Protein AF-A0A139M7F2-F1 (afdb_monomer_lite)

Sequence (46 aa):
MFPHEAQLSRKSYYEKHKNQKIGTLPYGYRLAVYFLIDNGYAEAVL

Foldseek 3Di:
DPPPPDPDDPVRVCVVPVPPDLVPDDPVVVVVQVVCVVVVNDDDDD

Structure (mmCIF, N/CA/C/O backbone):
data_AF-A0A139M7F2-F1
#
_entry.id   AF-A0A139M7F2-F1
#
loop_
_atom_site.group_PD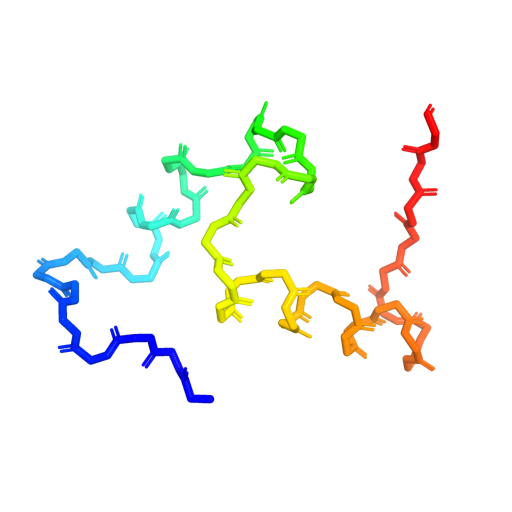B
_atom_site.id
_atom_site.type_symbol
_atom_site.label_atom_id
_atom_site.label_alt_id
_atom_site.label_comp_id
_atom_site.label_asym_id
_atom_site.label_entity_id
_atom_site.label_seq_id
_atom_site.pdbx_PDB_ins_code
_atom_site.Cartn_x
_atom_site.Cartn_y
_atom_site.Cartn_z
_atom_site.occupancy
_atom_site.B_iso_or_equiv
_atom_site.auth_seq_id
_atom_site.auth_comp_id
_atom_site.auth_asym_id
_atom_site.auth_atom_id
_atom_site.pdbx_PDB_model_num
ATOM 1 N N . MET A 1 1 ? 1.460 -5.165 -10.662 1.00 50.53 1 MET A N 1
ATOM 2 C CA . MET A 1 1 ? 2.850 -5.113 -11.170 1.00 50.53 1 MET A CA 1
ATOM 3 C C . MET A 1 1 ? 3.588 -4.063 -10.343 1.00 50.53 1 MET A C 1
ATOM 5 O O . MET A 1 1 ? 3.088 -2.948 -10.260 1.00 50.53 1 MET A O 1
ATOM 9 N N . PHE A 1 2 ? 4.670 -4.417 -9.636 1.00 53.88 2 PHE A N 1
ATOM 10 C CA . PHE A 1 2 ? 5.506 -3.424 -8.935 1.00 53.88 2 PHE A CA 1
ATOM 11 C C . PHE A 1 2 ? 5.998 -2.387 -9.959 1.00 53.88 2 PHE A C 1
ATOM 13 O O . PHE A 1 2 ? 6.304 -2.795 -11.082 1.00 53.88 2 PHE A O 1
ATOM 20 N N . PRO A 1 3 ? 6.053 -1.082 -9.632 1.00 54.06 3 PRO A N 1
ATOM 21 C CA . PRO A 1 3 ? 6.455 -0.078 -10.605 1.00 54.06 3 PRO A CA 1
ATOM 22 C C . PRO A 1 3 ? 7.882 -0.381 -11.063 1.00 54.06 3 PRO A C 1
ATOM 24 O O . PRO A 1 3 ? 8.820 -0.390 -10.265 1.00 54.06 3 PRO A O 1
ATOM 27 N N . HIS A 1 4 ? 8.019 -0.655 -12.359 1.00 53.16 4 HIS A N 1
ATOM 28 C CA . HIS A 1 4 ? 9.267 -1.023 -13.028 1.00 53.16 4 HIS A CA 1
ATOM 29 C C . HIS A 1 4 ? 10.301 0.126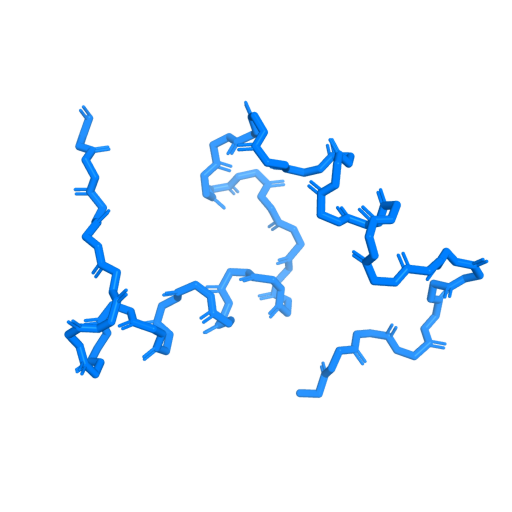 -13.037 1.00 53.16 4 HIS A C 1
ATOM 31 O O . HIS A 1 4 ? 11.424 -0.059 -13.493 1.00 53.16 4 HIS A O 1
ATOM 37 N N . GLU A 1 5 ? 9.921 1.294 -12.507 1.00 49.66 5 GLU A N 1
ATOM 38 C CA . GLU A 1 5 ? 10.677 2.550 -12.498 1.00 49.66 5 GLU A CA 1
ATOM 39 C C . GLU A 1 5 ? 11.548 2.756 -11.249 1.00 49.66 5 GLU A C 1
ATOM 41 O O . GLU A 1 5 ? 12.270 3.745 -11.145 1.00 49.66 5 GLU A O 1
ATOM 46 N N . ALA A 1 6 ? 11.523 1.846 -10.276 1.00 56.81 6 ALA A N 1
ATOM 47 C CA . ALA A 1 6 ? 12.346 2.004 -9.087 1.00 56.81 6 ALA A CA 1
ATOM 48 C C . ALA A 1 6 ? 13.705 1.319 -9.278 1.00 56.81 6 ALA A C 1
ATOM 50 O O . ALA A 1 6 ? 13.833 0.106 -9.151 1.00 56.81 6 ALA A O 1
ATOM 51 N N . GLN A 1 7 ? 14.755 2.125 -9.428 1.00 64.75 7 GLN A N 1
ATOM 52 C CA . GLN A 1 7 ? 16.167 1.757 -9.225 1.00 64.75 7 GLN A CA 1
ATOM 53 C C . GLN A 1 7 ? 16.454 1.199 -7.801 1.00 64.75 7 GLN A C 1
ATOM 55 O O . GLN A 1 7 ? 17.596 0.932 -7.436 1.00 64.75 7 GLN A O 1
ATOM 60 N N . LEU A 1 8 ? 15.417 1.052 -6.969 1.00 65.06 8 LEU A N 1
ATOM 61 C CA . LEU A 1 8 ? 15.450 0.605 -5.586 1.00 65.06 8 LEU A CA 1
ATOM 62 C C . LEU A 1 8 ? 15.070 -0.873 -5.498 1.00 65.06 8 LEU A C 1
ATOM 64 O O . LEU A 1 8 ? 14.083 -1.324 -6.079 1.00 65.06 8 LEU A O 1
ATOM 68 N N . SER A 1 9 ? 15.805 -1.615 -4.671 1.00 79.38 9 SER A N 1
ATOM 69 C CA . SER A 1 9 ? 15.398 -2.966 -4.286 1.00 79.38 9 SER A CA 1
ATOM 70 C C . SER A 1 9 ? 14.020 -2.953 -3.605 1.00 79.38 9 SER A C 1
ATOM 72 O O . SER A 1 9 ? 13.646 -1.973 -2.954 1.00 79.38 9 SER A O 1
ATOM 74 N N . ARG A 1 10 ? 13.280 -4.070 -3.673 1.00 74.88 10 ARG A N 1
ATOM 75 C CA . ARG A 1 10 ? 11.976 -4.215 -2.988 1.00 74.88 10 ARG A CA 1
ATOM 76 C C . ARG A 1 10 ? 12.073 -3.893 -1.494 1.00 74.88 10 ARG A C 1
ATOM 78 O O . ARG A 1 10 ? 11.187 -3.243 -0.952 1.00 74.88 10 ARG A O 1
ATOM 85 N N . LYS A 1 11 ? 13.176 -4.300 -0.851 1.00 80.44 11 LYS A N 1
ATOM 86 C CA . LYS A 1 11 ? 13.459 -4.017 0.563 1.00 80.44 11 LYS A CA 1
ATOM 87 C C . LYS A 1 11 ? 13.601 -2.517 0.809 1.00 80.44 11 LYS A C 1
ATOM 89 O O . LYS A 1 11 ? 12.957 -1.988 1.702 1.00 80.44 11 LYS A O 1
ATOM 94 N N . SER A 1 12 ? 14.391 -1.822 -0.007 1.00 79.75 12 SER A N 1
ATOM 95 C CA . SER A 1 12 ? 14.564 -0.367 0.098 1.00 79.75 12 SER A CA 1
ATOM 96 C C . SER A 1 12 ? 13.250 0.384 -0.136 1.00 79.75 12 SER A C 1
ATOM 98 O O . SER A 1 12 ? 12.976 1.375 0.535 1.00 79.75 12 SER A O 1
ATOM 100 N N . TYR A 1 13 ? 12.422 -0.101 -1.063 1.00 78.50 13 TYR A N 1
ATOM 101 C CA . TYR A 1 13 ? 11.109 0.475 -1.341 1.00 78.50 13 TYR A CA 1
ATOM 102 C C . TYR A 1 13 ? 10.143 0.296 -0.161 1.00 78.50 13 TYR A C 1
ATOM 104 O O . TYR A 1 13 ? 9.488 1.252 0.243 1.00 78.50 13 TYR A O 1
ATOM 112 N N . TYR A 1 14 ? 10.107 -0.898 0.437 1.00 81.38 14 TYR A N 1
ATOM 113 C CA . TYR A 1 14 ? 9.345 -1.160 1.658 1.00 81.38 14 TYR A CA 1
ATOM 114 C C . TYR A 1 14 ? 9.803 -0.258 2.809 1.00 81.38 14 TYR A C 1
ATOM 116 O O . TYR A 1 14 ? 8.991 0.444 3.401 1.00 81.38 14 TYR A O 1
ATOM 124 N N . GLU A 1 15 ? 11.108 -0.196 3.077 1.00 84.75 15 GLU A N 1
ATOM 125 C CA . GLU A 1 15 ? 11.670 0.627 4.155 1.00 84.75 15 GLU A CA 1
ATOM 126 C C . GLU A 1 15 ? 11.338 2.118 4.004 1.00 84.75 15 GLU A C 1
ATOM 128 O O . GLU A 1 15 ? 11.043 2.788 4.992 1.00 84.75 15 GLU A O 1
ATOM 133 N N . LYS A 1 16 ? 11.312 2.632 2.769 1.00 84.38 16 LYS A N 1
ATOM 134 C CA . LYS A 1 16 ? 10.937 4.022 2.474 1.00 84.38 16 LYS A CA 1
ATOM 135 C C . LYS A 1 16 ? 9.471 4.330 2.803 1.00 84.38 16 LYS A C 1
ATOM 137 O O . LYS A 1 16 ? 9.150 5.461 3.164 1.00 84.38 16 LYS A O 1
ATOM 142 N N . HIS A 1 17 ? 8.585 3.349 2.646 1.00 82.38 17 HIS A N 1
ATOM 143 C CA . HIS A 1 17 ? 7.135 3.552 2.644 1.00 82.38 17 HIS A CA 1
ATOM 144 C C . HIS A 1 17 ? 6.401 2.910 3.836 1.00 82.38 17 HIS A C 1
ATOM 146 O O . HIS A 1 17 ? 5.251 3.261 4.082 1.00 82.38 17 HIS A O 1
ATOM 152 N N . LYS A 1 18 ? 7.047 2.035 4.621 1.00 82.69 18 LYS A N 1
ATOM 153 C CA . LYS A 1 18 ? 6.413 1.267 5.713 1.00 82.69 18 LYS A CA 1
ATOM 154 C C . LYS A 1 18 ? 5.769 2.111 6.818 1.00 82.69 18 LYS A C 1
ATOM 156 O O . LYS A 1 18 ? 4.806 1.671 7.424 1.00 82.69 18 LYS A O 1
ATOM 161 N N . ASN A 1 19 ? 6.281 3.318 7.062 1.00 83.81 19 ASN A N 1
ATOM 162 C CA . ASN A 1 19 ? 5.783 4.219 8.111 1.00 83.81 19 ASN A CA 1
ATOM 163 C C . ASN A 1 19 ? 4.843 5.309 7.566 1.00 83.81 19 ASN A C 1
ATOM 165 O O . ASN A 1 19 ? 4.467 6.226 8.294 1.00 83.81 19 ASN A O 1
ATOM 169 N N . GLN A 1 20 ? 4.510 5.269 6.275 1.00 84.25 20 GLN A N 1
ATOM 170 C CA . GLN A 1 20 ? 3.612 6.240 5.659 1.00 84.25 20 GLN A CA 1
ATOM 171 C C . GLN A 1 20 ? 2.165 5.756 5.747 1.00 84.25 20 GLN A C 1
ATOM 173 O O . GLN A 1 20 ? 1.887 4.561 5.651 1.00 84.25 20 GLN A O 1
ATOM 178 N N . LYS A 1 21 ? 1.223 6.694 5.887 1.00 83.88 21 LYS A N 1
ATOM 179 C CA . LYS A 1 21 ? -0.206 6.366 5.846 1.00 83.88 21 LYS A CA 1
ATOM 180 C C . LYS A 1 21 ? -0.550 5.788 4.476 1.00 83.88 21 LYS A C 1
ATOM 182 O O . LYS A 1 21 ? -0.082 6.300 3.462 1.00 83.88 21 LYS A O 1
ATOM 187 N N . ILE A 1 22 ? -1.432 4.789 4.426 1.00 80.69 22 ILE A N 1
ATOM 188 C CA . ILE A 1 22 ? -1.824 4.142 3.161 1.00 80.69 22 ILE A CA 1
ATOM 189 C C . ILE A 1 22 ? -2.271 5.179 2.120 1.00 80.69 22 ILE A C 1
ATOM 191 O O . ILE A 1 22 ? -1.863 5.101 0.966 1.00 80.69 22 ILE A O 1
ATOM 195 N N . GLY A 1 23 ? -3.017 6.210 2.532 1.00 81.25 23 GLY A N 1
ATOM 196 C CA . GLY A 1 23 ? -3.477 7.289 1.650 1.00 81.25 23 GLY A CA 1
ATOM 197 C C . GLY A 1 23 ? -2.368 8.096 0.957 1.00 81.25 23 GLY A C 1
ATOM 198 O O . GLY A 1 23 ? -2.613 8.645 -0.113 1.00 81.25 23 GLY A O 1
ATOM 199 N N . THR A 1 24 ? -1.154 8.134 1.514 1.00 85.12 24 THR A N 1
ATOM 200 C CA . THR A 1 24 ? -0.002 8.853 0.941 1.00 85.12 24 THR A CA 1
ATOM 201 C C . THR A 1 24 ? 0.898 7.953 0.089 1.00 85.12 24 THR A C 1
ATOM 203 O O . THR A 1 24 ? 1.891 8.424 -0.463 1.00 85.12 24 THR A O 1
ATOM 206 N N . LEU A 1 25 ? 0.585 6.656 -0.012 1.00 84.31 25 LEU A N 1
ATOM 207 C CA . LEU A 1 25 ? 1.397 5.697 -0.754 1.00 84.31 25 LEU A CA 1
ATOM 208 C C . LEU A 1 25 ? 1.163 5.797 -2.270 1.00 84.31 25 LEU A C 1
ATOM 210 O O . LEU A 1 25 ? 0.045 6.086 -2.721 1.00 84.31 25 LEU A O 1
ATOM 214 N N . PRO A 1 26 ? 2.191 5.495 -3.086 1.00 84.75 26 PRO A N 1
ATOM 215 C CA . PRO A 1 26 ? 2.045 5.396 -4.534 1.00 84.75 26 PRO A CA 1
ATOM 216 C C . PRO A 1 26 ? 0.913 4.441 -4.926 1.00 84.75 26 PRO A C 1
ATOM 218 O O . PRO A 1 26 ? 0.674 3.434 -4.258 1.00 84.75 26 PRO A O 1
ATOM 221 N N . TYR A 1 27 ? 0.222 4.738 -6.029 1.00 83.81 27 TYR A N 1
ATOM 222 C CA . TYR A 1 27 ? -0.980 4.006 -6.449 1.00 83.81 27 TYR A CA 1
ATOM 223 C C . TYR A 1 27 ? -0.776 2.483 -6.510 1.00 83.81 27 TYR A C 1
ATOM 225 O O . TYR A 1 27 ? -1.544 1.738 -5.906 1.00 83.81 27 TYR A O 1
ATOM 233 N N . GLY A 1 28 ? 0.306 2.017 -7.142 1.00 82.75 28 GLY A N 1
ATOM 234 C CA . GLY A 1 28 ? 0.604 0.583 -7.227 1.00 82.75 28 GLY A CA 1
ATOM 235 C C . GLY A 1 28 ? 0.848 -0.083 -5.867 1.00 82.75 28 GLY A C 1
ATOM 236 O O . GLY A 1 28 ? 0.501 -1.246 -5.685 1.00 82.75 28 GLY A O 1
ATOM 237 N N . TYR A 1 29 ? 1.391 0.655 -4.896 1.00 83.12 29 TYR A N 1
ATOM 238 C CA . TYR A 1 29 ? 1.598 0.143 -3.543 1.00 83.12 29 TYR A CA 1
ATOM 239 C C . TYR A 1 29 ? 0.280 0.075 -2.766 1.00 83.12 29 TYR A C 1
ATOM 241 O O . TYR A 1 29 ? 0.025 -0.915 -2.088 1.00 83.12 29 TYR A O 1
ATOM 249 N N . ARG A 1 30 ? -0.598 1.076 -2.923 1.00 85.38 30 ARG A N 1
ATOM 250 C CA . ARG A 1 30 ? -1.954 1.039 -2.351 1.00 85.38 30 ARG A CA 1
ATOM 251 C C . ARG A 1 30 ? -2.739 -0.171 -2.845 1.00 85.38 30 ARG A C 1
ATOM 253 O O . ARG A 1 30 ? -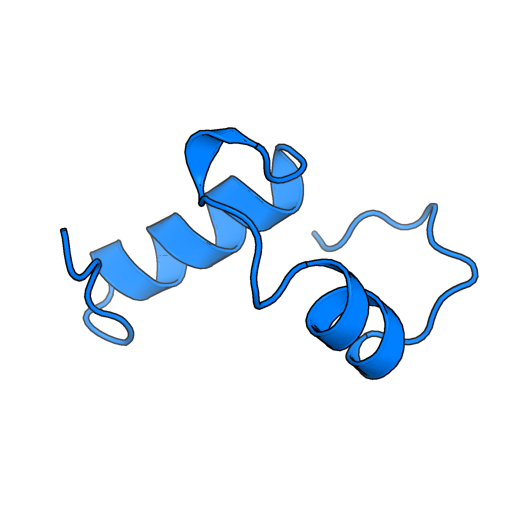3.312 -0.879 -2.029 1.00 85.38 30 ARG A O 1
ATOM 260 N N . LEU A 1 31 ? -2.703 -0.449 -4.150 1.00 87.12 31 LEU A N 1
ATOM 261 C CA . LEU A 1 31 ? -3.349 -1.6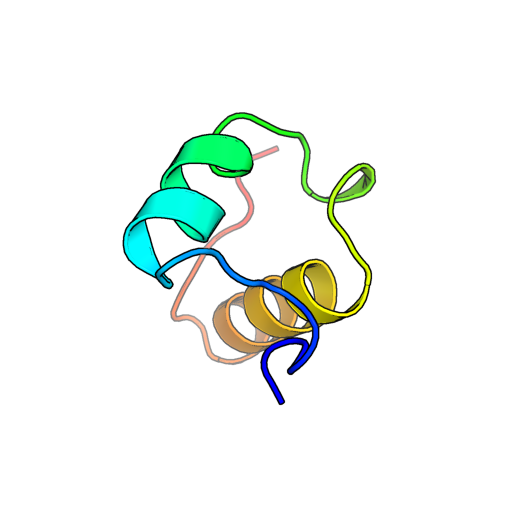36 -4.718 1.00 87.12 31 LEU A CA 1
ATOM 262 C C . LEU A 1 31 ? -2.808 -2.941 -4.123 1.00 87.12 31 LEU A C 1
ATOM 264 O O . LEU A 1 31 ? -3.586 -3.840 -3.833 1.00 87.12 31 LEU A O 1
ATOM 268 N N . ALA A 1 32 ? -1.492 -3.043 -3.919 1.00 85.56 32 ALA A N 1
ATOM 269 C CA . ALA A 1 32 ? -0.895 -4.228 -3.307 1.00 85.56 32 ALA A CA 1
ATOM 270 C C . ALA A 1 32 ? -1.356 -4.419 -1.853 1.00 85.56 32 ALA A C 1
ATOM 272 O O . ALA A 1 32 ? -1.662 -5.537 -1.454 1.00 85.56 32 ALA A O 1
ATOM 273 N N . VAL A 1 33 ? -1.445 -3.333 -1.080 1.00 84.25 33 VAL A N 1
ATOM 274 C CA . VAL A 1 33 ? -1.946 -3.378 0.301 1.00 84.25 33 VAL A CA 1
ATOM 275 C C . VAL A 1 33 ? -3.426 -3.769 0.338 1.00 84.25 33 VAL A C 1
ATOM 277 O O . VAL A 1 33 ? -3.784 -4.658 1.103 1.00 84.25 33 VAL A O 1
ATOM 280 N N . TYR A 1 34 ? -4.271 -3.181 -0.514 1.00 86.81 34 TYR A N 1
ATOM 281 C CA . TYR A 1 34 ? -5.690 -3.551 -0.587 1.00 86.81 34 TYR A CA 1
ATOM 282 C C . TYR A 1 34 ? -5.892 -5.003 -1.009 1.00 86.81 34 TYR A C 1
ATOM 284 O O . TYR A 1 34 ? -6.658 -5.705 -0.369 1.00 86.81 34 TYR A O 1
ATOM 292 N N . PHE A 1 35 ? -5.130 -5.496 -1.989 1.00 88.19 35 PHE A N 1
ATOM 293 C CA . PHE A 1 35 ? -5.174 -6.907 -2.372 1.00 88.19 35 PHE A CA 1
ATOM 294 C C . PHE A 1 35 ? -4.878 -7.842 -1.188 1.00 88.19 35 PHE A C 1
ATOM 296 O O . PHE A 1 35 ? -5.530 -8.872 -1.038 1.00 88.19 35 PHE A O 1
ATOM 303 N N . LEU A 1 36 ? -3.909 -7.496 -0.333 1.00 88.44 36 LEU A N 1
ATOM 304 C CA . LEU A 1 36 ? -3.608 -8.290 0.861 1.00 88.44 36 LEU A CA 1
ATOM 305 C C . LEU A 1 36 ? -4.754 -8.250 1.877 1.00 88.44 36 LEU A C 1
ATOM 307 O O 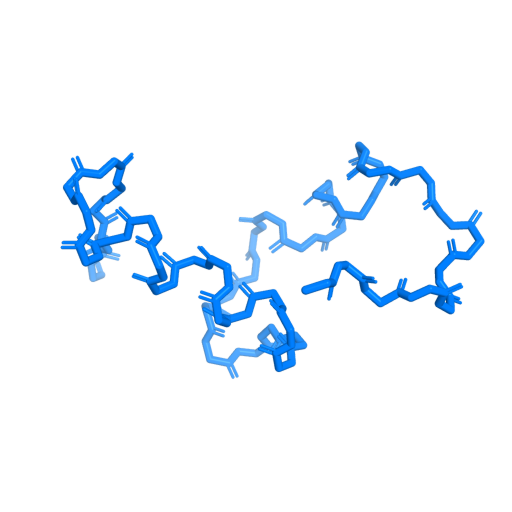. LEU A 1 36 ? -5.068 -9.287 2.452 1.00 88.44 36 LEU A O 1
ATOM 311 N N . ILE A 1 37 ? -5.387 -7.090 2.065 1.00 88.38 37 ILE A N 1
ATOM 312 C CA . ILE A 1 37 ? -6.549 -6.934 2.952 1.00 88.38 37 ILE A CA 1
ATOM 313 C C . ILE A 1 37 ? -7.743 -7.742 2.433 1.00 88.38 37 ILE A C 1
ATOM 315 O O . ILE A 1 37 ? -8.320 -8.524 3.183 1.00 88.38 37 ILE A O 1
ATOM 319 N N . ASP A 1 38 ? -8.060 -7.629 1.142 1.00 90.12 38 ASP A N 1
ATOM 320 C CA . ASP A 1 38 ? -9.193 -8.316 0.507 1.00 90.12 38 ASP A CA 1
ATOM 321 C C . ASP A 1 38 ? -9.083 -9.844 0.597 1.00 90.12 38 ASP A C 1
ATOM 323 O O . ASP A 1 38 ? -10.088 -10.550 0.624 1.00 90.12 38 ASP A O 1
ATOM 327 N N . ASN A 1 39 ? -7.856 -10.367 0.661 1.00 93.06 39 ASN A N 1
ATOM 328 C CA . ASN A 1 39 ? -7.592 -11.797 0.806 1.00 93.06 39 ASN A CA 1
ATOM 329 C C . ASN A 1 39 ? -7.336 -12.230 2.265 1.00 93.06 39 ASN A C 1
ATOM 331 O O . ASN A 1 39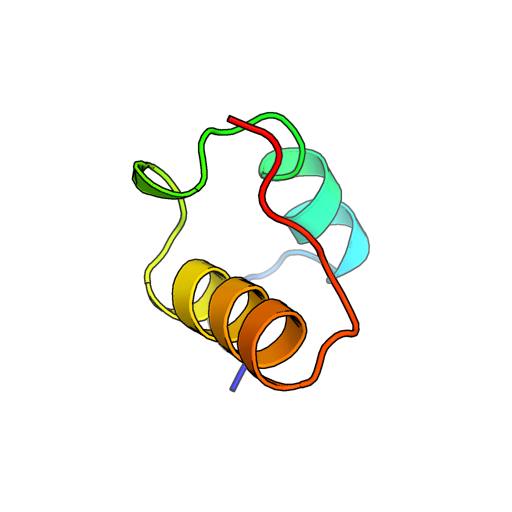 ? -6.969 -13.380 2.501 1.00 93.06 39 ASN A O 1
ATOM 335 N N . GLY A 1 40 ? -7.499 -11.331 3.243 1.00 89.19 40 GLY A N 1
ATOM 336 C CA . GLY A 1 40 ? -7.319 -11.635 4.667 1.00 89.19 40 GLY A CA 1
ATOM 337 C C . GLY A 1 40 ? -5.864 -11.838 5.109 1.00 89.19 40 GLY A C 1
ATOM 338 O O . GLY A 1 40 ? -5.618 -12.393 6.175 1.00 89.19 40 GLY A O 1
ATOM 339 N N . TYR A 1 41 ? -4.887 -11.404 4.308 1.00 87.56 41 TYR A N 1
ATOM 340 C CA . TYR A 1 41 ? -3.456 -11.486 4.635 1.00 87.56 41 TYR A CA 1
ATOM 341 C C . TYR A 1 41 ? -2.925 -10.252 5.378 1.00 87.56 41 TYR A C 1
ATOM 343 O O . TYR A 1 41 ? -1.781 -10.258 5.835 1.00 87.56 41 TYR A O 1
ATOM 351 N N . ALA A 1 42 ? -3.715 -9.182 5.467 1.00 84.19 42 ALA A N 1
ATOM 352 C CA . ALA A 1 42 ? -3.371 -7.968 6.196 1.00 84.19 42 ALA A CA 1
ATOM 353 C C . ALA A 1 42 ? -4.625 -7.319 6.791 1.00 84.19 42 ALA A C 1
ATOM 355 O O . ALA A 1 42 ? -5.702 -7.390 6.208 1.00 84.19 42 ALA A O 1
ATOM 356 N N . GLU A 1 43 ? -4.466 -6.627 7.916 1.00 77.50 43 GLU A N 1
ATOM 357 C CA . GLU A 1 43 ? -5.523 -5.824 8.530 1.00 77.50 43 GLU A CA 1
ATOM 358 C C . GLU A 1 43 ? -5.099 -4.354 8.545 1.00 77.50 43 GLU A C 1
ATOM 360 O O . GLU A 1 43 ? -3.971 -4.014 8.914 1.00 77.50 43 GLU A O 1
ATOM 365 N N . ALA A 1 44 ? -5.999 -3.466 8.120 1.00 67.69 44 ALA A N 1
ATOM 366 C CA . ALA A 1 44 ? -5.803 -2.034 8.283 1.00 67.69 44 ALA A CA 1
ATOM 367 C C . ALA A 1 44 ? -6.178 -1.656 9.719 1.00 67.69 44 ALA A C 1
ATOM 369 O O . ALA A 1 44 ? -7.357 -1.585 10.061 1.00 67.69 44 ALA A O 1
ATOM 370 N N . VAL A 1 45 ? -5.174 -1.417 10.560 1.00 58.66 45 VAL A N 1
ATOM 371 C CA . VAL A 1 45 ? -5.395 -0.830 11.884 1.00 58.66 45 VAL A CA 1
ATOM 372 C C . VAL A 1 45 ? -5.596 0.677 11.697 1.00 58.66 45 VAL A C 1
ATOM 374 O O . VAL A 1 45 ? -4.741 1.338 11.102 1.00 58.66 45 VAL A O 1
ATOM 377 N N . LEU A 1 46 ? -6.759 1.177 12.131 1.00 52.97 46 LEU A N 1
ATOM 378 C CA . LEU A 1 46 ? -7.144 2.596 12.099 1.00 52.97 46 LEU A CA 1
ATOM 379 C C . LEU A 1 46 ? -6.232 3.470 12.969 1.00 52.97 46 LEU A C 1
ATOM 381 O O . LEU A 1 46 ? -5.901 3.037 14.095 1.00 52.97 46 LEU A O 1
#

Secondary structure (DSSP, 8-state):
---TT--S-HHHHHHHHTTS-GGGS-HHHHHHHHHHHHTTS-----

Radius of gyration: 10.95 Å; chains: 1; bounding box: 25×21×25 Å

pLDDT: mean 77.59, std 12.32, range [49.66, 93.06]